Protein AF-A0AAN7V674-F1 (afdb_monomer_lite)

Organism: NCBI:txid417401

Sequence (111 aa):
MCHKKDKSAIAKLVCLTITLMNQKLLEYHEDFTLFSLFKYKTKADGPYVLQRGVSDIAKLGLITSYKGMEYTNFWSGTKTECDKVDGYFTTFPPFMEEKSSYNVYSSDVCK

Radius of gyration: 20.9 Å; chains: 1; bounding box: 50×24×58 Å

pLDDT: mean 88.22, std 7.51, range [56.25, 96.62]

Secondary structure (DSSP, 8-state):
---TT---HHHHHHHHHHHHTT-TTEEE-SS-EEE-TTTT--S----EEE--SSS-GGGTTEEEEETTBSB-SSSSSSS-TTTB--EESS---SS--TT----B--TTTT-

Foldseek 3Di:
DCAPPDPDPVSPVVNVVVVVVVDQQWDDDRHDIDGHPCNNVPDDFFDWDADCCPVHLQRHQWTCDTNPDQFAPPDPDDPDPLRGRTWHEPDGGPPDDPPDDTDYDDVSVPD

Structure (mmCIF, N/CA/C/O backbone):
data_AF-A0AAN7V674-F1
#
_entry.id   AF-A0AAN7V674-F1
#
loop_
_atom_site.group_PDB
_atom_site.id
_atom_site.type_symbol
_atom_site.label_atom_id
_atom_site.label_alt_id
_atom_site.label_comp_id
_atom_site.label_asym_id
_atom_site.label_entity_id
_atom_site.label_seq_id
_atom_site.pdbx_PDB_ins_code
_atom_site.Cartn_x
_atom_site.Cartn_y
_atom_site.Cartn_z
_atom_site.occupancy
_atom_site.B_iso_or_equiv
_atom_site.auth_seq_id
_atom_site.auth_comp_id
_atom_site.auth_asym_id
_atom_site.auth_atom_id
_atom_site.pdbx_PDB_model_num
ATOM 1 N N . MET A 1 1 ? -14.271 4.676 28.337 1.00 56.25 1 MET A N 1
ATOM 2 C CA . MET A 1 1 ? -15.353 5.355 27.583 1.00 56.25 1 MET A CA 1
ATOM 3 C C . MET A 1 1 ? -16.562 4.450 27.326 1.00 56.25 1 MET A C 1
ATOM 5 O O . MET A 1 1 ? -17.669 4.956 27.280 1.00 56.25 1 MET A O 1
ATOM 9 N N . CYS A 1 2 ? -16.380 3.127 27.243 1.00 68.44 2 CYS A N 1
ATOM 10 C CA . CYS A 1 2 ? -17.450 2.129 27.085 1.00 68.44 2 CYS A CA 1
ATOM 11 C C . CYS A 1 2 ? -17.693 1.283 28.351 1.00 68.44 2 CYS A C 1
ATOM 13 O O . CYS A 1 2 ? -17.957 0.089 28.269 1.00 68.44 2 CYS A O 1
ATOM 15 N N . HIS A 1 3 ? -17.533 1.864 29.540 1.00 67.06 3 HIS A N 1
ATOM 16 C CA . HIS A 1 3 ? -17.534 1.077 30.772 1.00 67.06 3 HIS A CA 1
ATOM 17 C C . HIS A 1 3 ? -18.963 0.684 31.181 1.00 67.06 3 HIS A C 1
ATOM 19 O O . HIS A 1 3 ? -19.843 1.536 31.287 1.00 67.06 3 HIS A O 1
ATOM 25 N N . LYS A 1 4 ? -19.194 -0.598 31.490 1.00 64.44 4 LYS A N 1
ATOM 26 C CA . LYS A 1 4 ? -20.525 -1.171 31.792 1.00 64.44 4 LYS A CA 1
ATOM 27 C C . LYS A 1 4 ? -21.248 -0.498 32.973 1.00 64.44 4 LYS A C 1
ATOM 29 O O . LYS A 1 4 ? -22.476 -0.462 33.016 1.00 64.44 4 LYS A O 1
ATOM 34 N N . LYS A 1 5 ? -20.483 0.051 33.928 1.00 68.81 5 LYS A N 1
ATOM 35 C CA . LYS A 1 5 ? -20.998 0.786 35.107 1.00 68.81 5 LYS A CA 1
ATOM 36 C C . LYS A 1 5 ? -21.437 2.225 34.815 1.00 68.81 5 LYS A C 1
ATOM 38 O O . LYS A 1 5 ? -21.997 2.865 35.705 1.00 68.81 5 LYS A O 1
ATOM 43 N N . ASP A 1 6 ? -21.193 2.736 33.612 1.00 69.44 6 ASP A N 1
ATOM 44 C CA . ASP A 1 6 ? -21.599 4.089 33.256 1.00 69.44 6 ASP A CA 1
ATOM 45 C C . ASP A 1 6 ? -23.121 4.147 33.040 1.00 69.44 6 ASP A C 1
ATOM 47 O O . ASP A 1 6 ? -23.698 3.422 32.222 1.00 69.44 6 ASP A O 1
ATOM 51 N N . LYS A 1 7 ? -23.799 4.982 33.833 1.00 77.38 7 LYS A N 1
ATOM 52 C CA . LYS A 1 7 ? -25.259 5.155 33.772 1.00 77.38 7 LYS A CA 1
ATOM 53 C C . LYS A 1 7 ? -25.673 6.244 32.784 1.00 77.38 7 LYS A 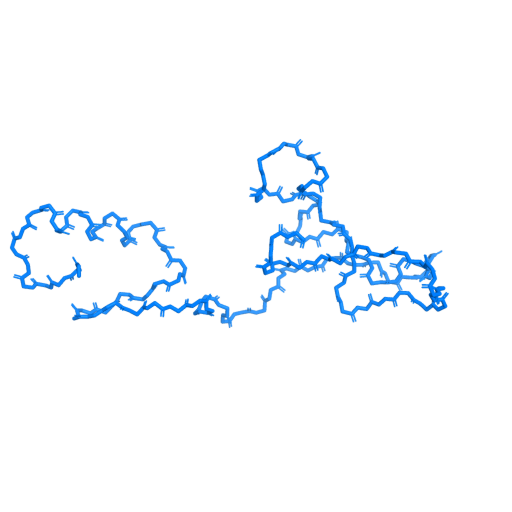C 1
ATOM 55 O O . LYS A 1 7 ? -26.863 6.370 32.506 1.00 77.38 7 LYS A O 1
ATOM 60 N N . SER A 1 8 ? -24.721 7.006 32.242 1.00 85.44 8 SER A N 1
ATOM 61 C CA . SER A 1 8 ? -25.004 8.065 31.279 1.00 85.44 8 SER A CA 1
ATOM 62 C C . SER A 1 8 ? -25.554 7.490 29.971 1.00 85.44 8 SER A C 1
ATOM 64 O O . SER A 1 8 ? -24.895 6.709 29.282 1.00 85.44 8 SER A O 1
ATOM 66 N N . ALA A 1 9 ? -26.769 7.903 29.601 1.00 84.75 9 ALA A N 1
ATOM 67 C CA . ALA A 1 9 ? -27.379 7.536 28.323 1.00 84.75 9 ALA A CA 1
ATOM 68 C C . ALA A 1 9 ? -26.542 8.032 27.129 1.00 84.75 9 ALA A C 1
ATOM 70 O O . ALA A 1 9 ? -26.413 7.327 26.130 1.00 84.75 9 ALA A O 1
ATOM 71 N N . ILE A 1 10 ? -25.909 9.203 27.267 1.00 84.94 10 ILE A N 1
ATOM 72 C CA . ILE A 1 10 ? -25.026 9.786 26.250 1.00 84.94 10 ILE A CA 1
ATOM 73 C C . ILE A 1 10 ? -23.777 8.917 26.075 1.00 84.94 10 ILE A C 1
ATOM 75 O O . ILE A 1 10 ? -23.414 8.590 24.948 1.00 84.94 10 ILE A O 1
ATOM 79 N N . ALA A 1 11 ? -23.152 8.481 27.174 1.00 82.81 11 ALA A N 1
ATOM 80 C CA . ALA A 1 11 ? -21.969 7.622 27.110 1.00 82.81 11 ALA A CA 1
ATOM 81 C C . ALA A 1 1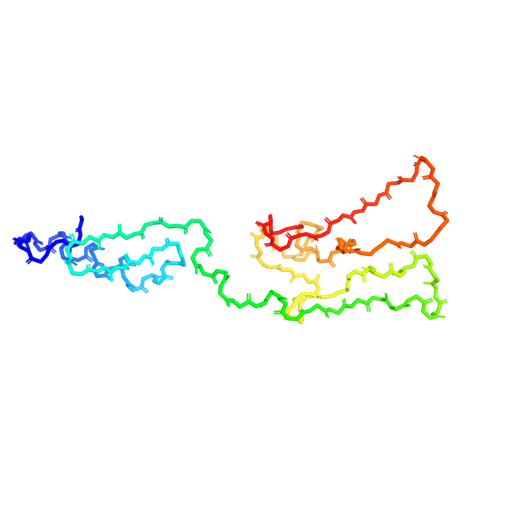1 ? -22.276 6.278 26.430 1.00 82.81 11 ALA A C 1
ATOM 83 O O . ALA A 1 11 ? -21.497 5.806 25.602 1.00 82.81 11 ALA A O 1
ATOM 84 N N . LYS A 1 12 ? -23.448 5.691 26.711 1.00 83.12 12 LYS A N 1
ATOM 85 C CA . LYS A 1 12 ? -23.908 4.460 26.050 1.00 83.12 12 LYS A CA 1
ATOM 86 C C . LYS A 1 12 ? -24.157 4.654 24.558 1.00 83.12 12 LYS A C 1
ATOM 88 O O . LYS A 1 12 ? -23.748 3.803 23.773 1.00 83.12 12 LYS A O 1
ATOM 93 N N . LEU A 1 13 ? -24.785 5.764 24.166 1.00 86.19 13 LEU A N 1
ATOM 94 C CA . LEU A 1 13 ? -25.035 6.077 22.759 1.00 86.19 13 LEU A CA 1
ATOM 95 C C . LEU A 1 13 ? -23.720 6.260 21.992 1.00 86.19 13 LEU A C 1
ATOM 97 O O . LEU A 1 13 ? -23.547 5.661 20.938 1.00 86.19 13 LEU A O 1
ATOM 101 N N . VAL A 1 14 ? -22.772 7.019 22.549 1.00 85.62 14 VAL A N 1
ATOM 102 C CA . VAL A 1 14 ? -21.438 7.215 21.959 1.00 85.62 14 VAL A CA 1
ATOM 103 C C . VAL A 1 14 ? -20.674 5.894 21.869 1.00 85.62 14 VAL A C 1
ATOM 105 O O . VAL A 1 14 ? -20.036 5.605 20.864 1.00 85.62 14 VAL A O 1
ATOM 108 N N . CYS A 1 15 ? -20.752 5.045 22.891 1.00 81.06 15 CYS A N 1
ATOM 109 C CA . CYS A 1 15 ? -20.117 3.736 22.830 1.00 81.06 15 CYS A CA 1
ATOM 110 C C . CYS A 1 15 ? -20.720 2.847 21.729 1.00 81.06 15 CYS A C 1
ATOM 112 O O . CYS A 1 15 ? -19.986 2.198 20.979 1.00 81.06 15 CYS A O 1
ATOM 114 N N . LEU A 1 16 ? -22.051 2.845 21.599 1.00 84.00 16 LEU A N 1
ATOM 115 C CA . LEU A 1 16 ? -22.756 2.103 20.558 1.00 84.00 16 LEU A CA 1
ATOM 116 C C . LEU A 1 16 ? -22.374 2.605 19.160 1.00 84.00 16 LEU A C 1
ATOM 118 O O . LEU A 1 16 ? -22.106 1.802 18.274 1.00 84.00 16 LEU A O 1
ATOM 122 N N . THR A 1 17 ? -22.296 3.921 18.946 1.00 86.31 17 THR A N 1
ATOM 123 C CA . THR A 1 17 ? -21.899 4.460 17.638 1.00 86.31 17 THR A CA 1
ATOM 124 C C . THR A 1 17 ? -20.462 4.085 17.290 1.00 86.31 17 THR A C 1
ATOM 126 O O . THR A 1 17 ? -20.215 3.607 16.187 1.00 86.31 17 THR A O 1
ATOM 129 N N . ILE A 1 18 ? -19.517 4.208 18.226 1.00 81.75 18 ILE A N 1
ATOM 130 C CA . ILE A 1 18 ? -18.103 3.878 17.980 1.00 81.75 18 ILE A CA 1
ATOM 131 C C . ILE A 1 18 ? -17.913 2.366 17.731 1.00 81.75 18 ILE A C 1
ATOM 133 O O . ILE A 1 18 ? -17.128 1.978 16.860 1.00 81.75 18 ILE A O 1
ATOM 137 N N . THR A 1 19 ? -18.664 1.503 18.423 1.00 79.56 19 THR A N 1
ATOM 138 C CA . THR A 1 19 ? -18.662 0.051 18.154 1.00 79.56 19 THR A CA 1
ATOM 139 C C . THR A 1 19 ? -19.285 -0.286 16.796 1.00 79.56 19 THR A C 1
ATOM 141 O O . THR A 1 19 ? -18.718 -1.095 16.061 1.00 79.56 19 THR A O 1
ATOM 144 N N . LEU A 1 20 ? -20.373 0.385 16.399 1.00 84.25 20 LEU A N 1
ATOM 145 C CA . LEU A 1 20 ? -20.991 0.226 15.075 1.00 84.25 20 LEU A CA 1
ATOM 146 C C . LEU A 1 20 ? -20.102 0.720 13.926 1.00 84.25 20 LEU A C 1
ATOM 148 O O . LEU A 1 20 ? -20.162 0.169 12.830 1.00 84.25 20 LEU A O 1
ATOM 152 N N . MET A 1 21 ? -19.243 1.714 14.162 1.00 83.25 21 MET A N 1
ATOM 153 C CA . MET A 1 21 ? -18.290 2.192 13.153 1.00 83.25 21 MET A CA 1
ATOM 154 C C . MET A 1 21 ? -17.190 1.168 12.813 1.00 83.25 21 MET A C 1
ATOM 156 O O . MET A 1 21 ? -16.451 1.394 11.858 1.00 83.25 21 MET A O 1
ATOM 160 N N . ASN A 1 22 ? -17.061 0.069 13.572 1.00 76.69 22 ASN A N 1
ATOM 161 C CA . ASN A 1 22 ? -16.108 -1.024 13.337 1.00 76.69 22 ASN A CA 1
ATOM 162 C C . ASN A 1 22 ? -14.673 -0.539 13.032 1.00 76.69 22 ASN A C 1
ATOM 164 O O . ASN A 1 22 ? -14.079 -0.830 11.989 1.00 76.69 22 ASN A O 1
ATOM 168 N N . GLN A 1 23 ? -14.124 0.254 13.952 1.00 83.75 23 GLN A N 1
ATOM 169 C CA . GLN A 1 23 ? -12.783 0.820 13.829 1.00 83.75 23 GLN A CA 1
ATOM 170 C C . GLN A 1 23 ? -11.709 -0.275 13.889 1.00 83.75 23 GLN A C 1
ATOM 172 O O . GLN A 1 23 ? -11.563 -0.966 14.895 1.00 83.75 23 GLN A O 1
ATOM 177 N N . LYS A 1 24 ? -10.893 -0.387 12.835 1.00 86.62 24 LYS A N 1
ATOM 178 C CA . LYS A 1 24 ? -9.864 -1.436 12.680 1.00 86.62 24 LYS A CA 1
ATOM 179 C C . LYS A 1 24 ? -8.753 -1.407 13.742 1.00 86.62 24 LYS A C 1
ATOM 181 O O . LYS A 1 24 ? -8.078 -2.412 13.948 1.00 86.62 24 LYS A O 1
ATOM 186 N N . LEU A 1 25 ? -8.543 -0.261 14.389 1.00 89.38 25 LEU A N 1
ATOM 187 C CA . LEU A 1 25 ? -7.459 -0.042 15.356 1.00 89.38 25 LEU A CA 1
ATOM 188 C C . LEU A 1 25 ? -7.869 -0.345 16.803 1.00 89.38 25 LEU A C 1
ATOM 190 O O . LEU A 1 25 ? -7.012 -0.347 17.686 1.00 89.38 25 LEU A O 1
ATOM 194 N N . LEU A 1 26 ? -9.164 -0.565 17.057 1.00 88.25 26 LEU A N 1
ATOM 195 C CA . LEU A 1 26 ? -9.707 -0.719 18.403 1.00 88.25 26 LEU A CA 1
ATOM 196 C C . LEU A 1 26 ? -10.158 -2.160 18.675 1.00 88.25 26 LEU A C 1
ATOM 198 O O . LEU A 1 26 ? -10.704 -2.856 17.820 1.00 88.25 26 LEU A O 1
ATOM 202 N N . GLU A 1 27 ? -9.928 -2.617 19.901 1.00 85.56 27 GLU A N 1
ATOM 203 C CA . GLU A 1 27 ? -10.572 -3.785 20.495 1.00 85.56 27 GLU A CA 1
ATOM 204 C C . GLU A 1 27 ? -11.428 -3.352 21.658 1.00 85.56 27 GLU A C 1
ATOM 206 O O . GLU A 1 27 ? -10.941 -2.675 22.563 1.00 85.56 27 GLU A O 1
ATOM 211 N N . TYR A 1 28 ? -12.678 -3.788 21.667 1.00 81.62 28 TYR A N 1
ATOM 212 C CA . TYR A 1 28 ? -13.559 -3.554 22.793 1.00 81.62 28 TYR A CA 1
ATOM 213 C C . TYR A 1 28 ? -13.587 -4.806 23.659 1.00 81.62 28 TYR A C 1
ATOM 215 O O . TYR A 1 28 ? -14.005 -5.868 23.205 1.00 81.62 28 TYR A O 1
ATOM 223 N N . HIS A 1 29 ? -13.156 -4.657 24.905 1.00 81.75 29 HIS A N 1
ATOM 224 C CA . HIS A 1 29 ? -13.408 -5.613 25.974 1.00 81.75 29 HIS A CA 1
ATOM 225 C C . HIS A 1 29 ? -14.429 -5.011 26.942 1.00 81.75 29 HIS A C 1
ATOM 227 O O . HIS A 1 29 ? -14.760 -3.827 26.855 1.00 81.75 29 HIS A O 1
ATOM 233 N N . GLU A 1 30 ? -14.941 -5.822 27.869 1.00 76.06 30 GLU A N 1
ATOM 234 C CA . GLU A 1 30 ? -15.983 -5.370 28.800 1.00 76.06 30 GLU A CA 1
ATOM 235 C C . GLU A 1 30 ? -15.533 -4.196 29.687 1.00 76.06 30 GLU A C 1
ATOM 237 O O . GLU A 1 30 ? -16.319 -3.280 29.942 1.00 76.06 30 GLU A O 1
ATOM 242 N N . ASP A 1 31 ? -14.265 -4.199 30.110 1.00 81.12 31 ASP A N 1
ATOM 243 C CA . ASP A 1 31 ? -13.733 -3.241 31.088 1.00 81.12 31 ASP A CA 1
ATOM 244 C C . ASP A 1 31 ? -12.735 -2.237 30.491 1.00 81.12 31 ASP A C 1
ATOM 246 O O . ASP A 1 31 ? -12.511 -1.161 31.051 1.00 81.12 31 ASP A O 1
ATOM 250 N N . PHE A 1 32 ? -12.142 -2.556 29.338 1.00 79.69 32 PHE A N 1
ATOM 251 C CA . PHE A 1 32 ? -11.123 -1.730 28.697 1.00 79.69 32 PHE A CA 1
ATOM 252 C C . PHE A 1 32 ? -11.223 -1.767 27.173 1.00 79.69 32 PHE A C 1
ATOM 254 O O . PHE A 1 32 ? -11.875 -2.616 26.569 1.00 79.69 32 PHE A O 1
ATOM 261 N N . THR A 1 33 ? -10.556 -0.812 26.539 1.00 84.31 33 THR A N 1
ATOM 262 C CA . THR A 1 33 ? -10.427 -0.748 25.086 1.00 84.31 33 THR A CA 1
ATOM 263 C C . THR A 1 33 ? -8.949 -0.806 24.755 1.00 84.31 33 THR A C 1
ATOM 265 O O . THR A 1 33 ? -8.178 -0.004 25.281 1.00 84.31 33 THR A O 1
ATOM 268 N N . LEU A 1 34 ? -8.551 -1.750 23.905 1.00 87.50 34 LEU A N 1
ATOM 269 C CA . LEU A 1 34 ? -7.189 -1.788 23.386 1.00 87.50 34 LEU A CA 1
ATOM 270 C C . LEU A 1 34 ? -7.120 -0.972 22.109 1.00 87.50 34 LEU A C 1
ATOM 272 O O . LEU A 1 34 ? -7.975 -1.091 21.234 1.00 87.50 34 LEU A O 1
ATOM 276 N N . PHE A 1 35 ? -6.069 -0.177 21.999 1.00 90.19 35 PHE A N 1
ATOM 277 C CA . PHE A 1 35 ? -5.690 0.491 20.769 1.00 90.19 35 PHE A CA 1
ATOM 278 C C . PHE A 1 35 ? -4.389 -0.124 20.264 1.00 90.19 35 PHE A C 1
ATOM 280 O O . PHE A 1 35 ? -3.436 -0.281 21.027 1.00 90.19 35 PHE A O 1
ATOM 287 N N . SER A 1 36 ? -4.342 -0.470 18.981 1.00 92.50 36 SER A N 1
ATOM 288 C CA . SER A 1 36 ? -3.119 -0.940 18.338 1.00 92.50 36 SER A CA 1
ATOM 289 C C . SER A 1 36 ? -3.102 -0.561 16.863 1.00 92.50 36 SER A C 1
ATOM 291 O O . SER A 1 36 ? -4.062 -0.796 16.127 1.00 92.50 36 SER A O 1
ATOM 293 N N . LEU A 1 37 ? -1.966 -0.006 16.431 1.00 91.69 37 LEU A N 1
ATOM 294 C CA . LEU A 1 37 ? -1.750 0.460 15.061 1.00 91.69 37 LEU A CA 1
ATOM 295 C C . LEU A 1 37 ? -1.834 -0.671 14.029 1.00 91.69 37 LEU A C 1
ATOM 297 O O . LEU A 1 37 ? -2.264 -0.442 12.903 1.00 91.69 37 LEU A O 1
ATOM 301 N N . PHE A 1 38 ? -1.466 -1.894 14.416 1.00 90.62 38 PHE A N 1
ATOM 302 C CA . PHE A 1 38 ? -1.332 -3.028 13.498 1.00 90.62 38 PHE A CA 1
ATOM 303 C C . PHE A 1 38 ? -2.253 -4.199 13.834 1.00 90.62 38 PHE A C 1
ATOM 305 O O . PHE A 1 38 ? -2.156 -5.252 13.213 1.00 90.62 38 PHE A O 1
ATOM 312 N N . LYS A 1 39 ? -3.194 -4.037 14.772 1.00 88.50 39 LYS A N 1
ATOM 313 C CA . LYS A 1 39 ? -4.090 -5.130 15.175 1.00 88.50 39 LYS A CA 1
ATOM 314 C C . LYS A 1 39 ? -4.840 -5.761 13.998 1.00 88.50 39 LYS A C 1
ATOM 316 O O . LYS A 1 39 ? -5.028 -6.970 13.968 1.00 88.50 39 LYS A O 1
ATOM 321 N N . TYR A 1 40 ? -5.282 -4.961 13.031 1.00 86.88 40 TYR A N 1
ATOM 322 C CA . TYR A 1 40 ? -6.030 -5.460 11.874 1.00 86.88 40 TYR A CA 1
ATOM 323 C C . TYR A 1 40 ? -5.157 -6.168 10.825 1.00 86.88 40 TYR A C 1
ATOM 325 O O . TYR A 1 40 ? -5.695 -6.752 9.884 1.00 86.88 40 TYR A O 1
ATOM 333 N N . LYS A 1 41 ? -3.826 -6.136 10.962 1.00 90.12 41 LYS A N 1
ATOM 334 C CA . LYS A 1 41 ? -2.868 -6.769 10.043 1.00 90.12 41 LYS A CA 1
ATOM 335 C C . LYS A 1 41 ? -2.636 -8.239 10.411 1.00 90.12 41 LYS A C 1
ATOM 337 O O . LYS A 1 41 ? -1.508 -8.688 10.563 1.00 90.12 41 LYS A O 1
ATOM 342 N N . THR A 1 42 ? -3.717 -9.003 10.560 1.00 88.75 42 THR A N 1
ATOM 343 C CA . THR A 1 42 ? -3.659 -10.453 10.842 1.00 88.75 42 THR A CA 1
ATOM 344 C C . THR A 1 42 ? -3.639 -11.315 9.583 1.00 88.75 42 THR A C 1
ATOM 346 O O . THR A 1 42 ? -3.425 -12.522 9.664 1.00 88.75 42 THR A O 1
ATOM 349 N N . LYS A 1 43 ? -3.883 -10.715 8.414 1.00 89.62 43 LYS A N 1
ATOM 350 C CA . LYS A 1 43 ? -3.911 -11.385 7.109 1.00 89.62 43 LYS A CA 1
ATOM 351 C C . LYS A 1 43 ? -2.905 -10.741 6.165 1.00 89.62 43 LYS A C 1
ATOM 353 O O . LYS A 1 43 ? -2.588 -9.561 6.313 1.00 89.62 43 LYS A O 1
ATOM 358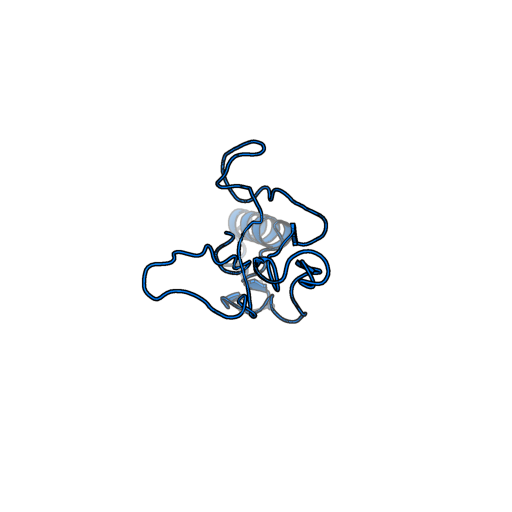 N N . ALA A 1 44 ? -2.460 -11.518 5.178 1.00 91.00 44 ALA A N 1
ATOM 359 C CA . ALA A 1 44 ? -1.661 -11.004 4.074 1.00 91.00 44 ALA A CA 1
ATOM 360 C C . ALA A 1 44 ? -2.412 -9.883 3.343 1.00 91.00 44 ALA A C 1
ATOM 362 O O . ALA A 1 44 ? -3.633 -9.951 3.165 1.00 91.00 44 ALA A O 1
ATOM 363 N N . ASP A 1 45 ? -1.675 -8.856 2.935 1.00 92.12 45 ASP A N 1
ATOM 364 C CA . ASP A 1 45 ? -2.234 -7.759 2.163 1.00 92.12 45 ASP A CA 1
ATOM 365 C C . ASP A 1 45 ? -2.249 -8.073 0.657 1.00 92.12 45 ASP A C 1
ATOM 367 O O . ASP A 1 45 ? -1.424 -8.838 0.159 1.00 92.12 45 ASP A O 1
ATOM 371 N N . GLY A 1 46 ? -3.217 -7.505 -0.063 1.00 92.75 46 GLY A N 1
ATOM 372 C CA . GLY A 1 46 ? -3.470 -7.793 -1.476 1.00 92.75 46 GLY A CA 1
ATOM 373 C C . GLY A 1 46 ? -4.865 -8.379 -1.736 1.00 92.75 46 GLY A C 1
ATOM 374 O O . GLY A 1 46 ? -5.762 -8.220 -0.899 1.00 92.75 46 GLY A O 1
ATOM 375 N N . PRO A 1 47 ? -5.083 -9.027 -2.897 1.00 95.06 47 PRO A N 1
ATOM 376 C CA . PRO A 1 47 ? -4.070 -9.466 -3.866 1.00 95.06 47 PRO A CA 1
ATOM 377 C C . PRO A 1 47 ? -3.444 -8.323 -4.680 1.00 95.06 47 PRO A C 1
ATOM 379 O O . PRO A 1 47 ? -4.076 -7.291 -4.890 1.00 95.06 47 PRO A O 1
ATOM 382 N N . TYR A 1 48 ? -2.221 -8.543 -5.161 1.00 95.19 48 TYR A N 1
ATOM 383 C CA . TYR A 1 48 ? -1.502 -7.652 -6.076 1.00 95.19 48 TYR A CA 1
ATOM 384 C C . TYR A 1 48 ? -1.379 -8.303 -7.454 1.00 95.19 48 TYR A C 1
ATOM 386 O O . TYR A 1 48 ? -1.138 -9.508 -7.549 1.00 95.19 48 TYR A O 1
ATOM 394 N N . VAL A 1 49 ? -1.497 -7.506 -8.517 1.00 95.44 49 VAL A N 1
ATOM 395 C CA . VAL A 1 49 ? -1.157 -7.925 -9.883 1.00 95.44 49 VAL A CA 1
ATOM 396 C C . VAL A 1 49 ? 0.054 -7.133 -10.339 1.00 95.44 49 VAL A C 1
ATOM 398 O O . VAL A 1 49 ? 0.036 -5.902 -10.328 1.00 95.44 49 VAL A O 1
ATOM 401 N N . LEU A 1 50 ? 1.099 -7.843 -10.751 1.00 94.94 50 LEU A N 1
ATOM 402 C CA . LEU A 1 50 ? 2.391 -7.265 -11.100 1.00 94.94 50 LEU A CA 1
ATOM 403 C C . LEU A 1 50 ? 2.904 -7.772 -12.445 1.00 94.94 50 LEU A C 1
ATOM 405 O O . LEU A 1 50 ? 2.597 -8.883 -12.888 1.00 94.94 50 LEU A O 1
ATOM 409 N N . GLN A 1 51 ? 3.701 -6.932 -13.091 1.00 95.44 51 GLN A N 1
ATOM 410 C CA . GLN A 1 51 ? 4.357 -7.234 -14.352 1.00 95.44 51 GLN A CA 1
ATOM 411 C C . GLN A 1 51 ? 5.513 -8.214 -14.125 1.00 95.44 51 GLN A C 1
ATOM 413 O O . GLN A 1 51 ? 6.420 -7.977 -13.328 1.00 95.44 51 GLN A O 1
ATOM 4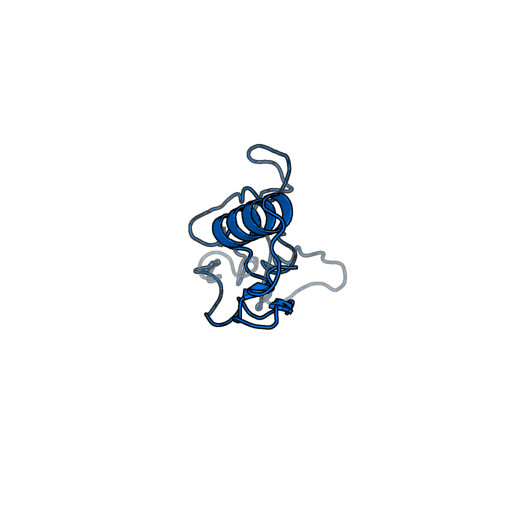18 N N . ARG A 1 52 ? 5.503 -9.330 -14.861 1.00 95.06 52 ARG A N 1
ATOM 419 C CA . ARG A 1 52 ? 6.512 -10.404 -14.741 1.00 95.06 52 ARG A CA 1
ATOM 420 C C . ARG A 1 52 ? 7.798 -10.148 -15.533 1.00 95.06 52 ARG A C 1
ATOM 422 O O . ARG A 1 52 ? 8.692 -10.980 -15.506 1.00 95.06 52 ARG A O 1
ATOM 429 N N . GLY A 1 53 ? 7.864 -9.060 -16.298 1.00 94.88 53 GLY A N 1
ATOM 430 C CA . GLY A 1 53 ? 9.035 -8.723 -17.111 1.00 94.88 53 GLY A CA 1
ATOM 431 C C . GLY A 1 53 ? 9.245 -9.572 -18.375 1.00 94.88 53 GLY A C 1
ATOM 432 O O . GLY A 1 53 ? 10.267 -9.423 -19.030 1.00 94.88 53 GLY A O 1
ATOM 433 N N . VAL A 1 54 ? 8.300 -10.451 -18.744 1.00 96.62 54 VAL A N 1
ATOM 434 C CA . VAL A 1 54 ? 8.444 -11.367 -19.901 1.00 96.62 54 VAL A CA 1
ATOM 435 C C . VAL A 1 54 ? 8.517 -10.613 -21.232 1.00 96.62 54 VAL A C 1
ATOM 437 O O . VAL A 1 54 ? 9.315 -10.965 -22.093 1.00 96.62 54 VAL A O 1
ATOM 440 N N . SER A 1 55 ? 7.677 -9.592 -21.411 1.00 95.62 55 SER A N 1
ATOM 441 C CA . SER A 1 55 ? 7.658 -8.764 -22.625 1.00 95.62 55 SER A CA 1
ATOM 442 C C . SER A 1 55 ? 8.619 -7.579 -22.558 1.00 95.62 55 SER A C 1
ATOM 444 O O . SER A 1 55 ? 9.040 -7.072 -23.589 1.00 95.62 55 SER A O 1
ATOM 446 N N . ASP A 1 56 ? 8.905 -7.103 -21.348 1.00 95.19 56 ASP A N 1
ATOM 447 C CA . ASP A 1 56 ? 9.732 -5.930 -21.085 1.00 95.19 56 ASP A CA 1
ATOM 448 C C . ASP A 1 56 ? 10.337 -6.059 -19.686 1.00 95.19 56 ASP A C 1
ATOM 450 O O . ASP A 1 56 ? 9.647 -5.884 -18.676 1.00 95.19 56 ASP A O 1
ATOM 454 N N . ILE A 1 57 ? 11.627 -6.392 -19.631 1.00 94.75 57 ILE A N 1
ATOM 455 C CA . ILE A 1 57 ? 12.342 -6.633 -18.376 1.00 94.75 57 ILE A CA 1
ATOM 456 C C . ILE A 1 57 ? 12.418 -5.377 -17.497 1.00 94.75 57 ILE A C 1
ATOM 458 O O . ILE A 1 57 ? 12.478 -5.499 -16.274 1.00 94.75 57 ILE A O 1
ATOM 462 N N . ALA A 1 58 ? 12.324 -4.180 -18.088 1.00 92.44 58 ALA A N 1
ATOM 463 C CA . ALA A 1 58 ? 12.342 -2.918 -17.354 1.00 92.44 58 ALA A CA 1
ATOM 464 C C . ALA A 1 58 ? 11.077 -2.701 -16.507 1.00 92.44 58 ALA A C 1
ATOM 466 O O . ALA A 1 58 ? 11.072 -1.850 -15.626 1.00 92.44 58 ALA A O 1
ATOM 467 N N . LYS A 1 59 ? 10.010 -3.481 -16.738 1.00 93.38 59 LYS A N 1
ATOM 468 C CA . LYS A 1 59 ? 8.759 -3.428 -15.963 1.00 93.38 59 LYS A CA 1
ATOM 469 C C . LYS A 1 59 ? 8.656 -4.516 -14.899 1.00 93.38 59 LYS A C 1
ATOM 471 O O . LYS A 1 59 ? 7.610 -4.641 -14.269 1.00 93.38 59 LYS A O 1
ATOM 476 N N . LEU A 1 60 ? 9.682 -5.346 -14.709 1.00 94.88 60 LEU A N 1
ATOM 477 C CA . LEU A 1 60 ? 9.648 -6.432 -13.728 1.00 94.88 60 LEU A CA 1
ATOM 478 C C . LEU A 1 60 ? 9.306 -5.908 -12.324 1.00 94.88 60 LEU A C 1
ATOM 480 O O . LEU A 1 60 ? 10.011 -5.065 -11.782 1.00 94.88 60 LEU A O 1
ATOM 484 N N . GLY A 1 61 ? 8.246 -6.449 -11.721 1.00 93.81 61 GLY A N 1
ATOM 485 C CA . GLY A 1 61 ? 7.816 -6.092 -10.367 1.00 93.81 61 GLY A CA 1
ATOM 486 C C . GLY A 1 61 ? 6.936 -4.843 -10.278 1.00 93.81 61 GLY A C 1
ATOM 487 O O . GLY A 1 61 ? 6.477 -4.527 -9.182 1.00 93.81 61 GLY A O 1
ATOM 488 N N . LEU A 1 62 ? 6.658 -4.166 -11.399 1.00 95.12 62 LEU A N 1
ATOM 489 C CA . LEU A 1 62 ? 5.750 -3.021 -11.435 1.00 95.12 62 LEU A CA 1
ATOM 490 C C . LEU A 1 62 ? 4.318 -3.481 -11.136 1.00 95.12 62 LEU A C 1
ATOM 492 O O . LEU A 1 62 ? 3.799 -4.378 -11.812 1.00 95.12 62 LEU A O 1
ATOM 496 N N . ILE A 1 63 ? 3.676 -2.875 -10.139 1.00 96.12 63 ILE A N 1
ATOM 497 C CA . ILE A 1 63 ? 2.284 -3.163 -9.797 1.00 96.12 63 ILE A CA 1
ATOM 498 C C . ILE A 1 63 ? 1.366 -2.518 -10.836 1.00 96.12 63 ILE A C 1
ATOM 500 O O . ILE A 1 63 ? 1.589 -1.406 -11.296 1.00 96.12 63 ILE A O 1
ATOM 504 N N . THR A 1 64 ? 0.317 -3.246 -11.200 1.00 94.62 64 THR A N 1
ATOM 505 C CA . THR A 1 64 ? -0.744 -2.780 -12.107 1.00 94.62 64 THR A CA 1
ATOM 506 C C . THR A 1 64 ? -2.089 -2.673 -11.406 1.00 94.62 64 THR A C 1
ATOM 508 O O . THR A 1 64 ? -2.909 -1.844 -11.778 1.00 94.62 64 THR A O 1
ATOM 511 N N . SER A 1 65 ? -2.332 -3.494 -10.378 1.00 95.62 65 SER A N 1
ATOM 512 C CA . SER A 1 65 ? -3.511 -3.339 -9.533 1.00 95.62 65 SER A CA 1
ATOM 513 C C . SER A 1 65 ? -3.304 -3.885 -8.126 1.00 95.62 65 SER A C 1
ATOM 515 O O . SER A 1 65 ? -2.528 -4.817 -7.889 1.00 95.62 65 SER A O 1
ATOM 517 N N . TYR A 1 66 ? -4.064 -3.308 -7.201 1.00 95.81 66 TYR A N 1
ATOM 518 C CA . TYR A 1 66 ? -4.164 -3.709 -5.808 1.00 95.81 66 TYR A CA 1
ATOM 519 C C . TYR A 1 66 ? -5.628 -3.996 -5.479 1.00 95.81 66 TYR A C 1
ATOM 521 O O . TYR A 1 66 ? -6.499 -3.156 -5.690 1.00 95.81 66 TYR A O 1
ATOM 529 N N . LYS A 1 67 ? -5.925 -5.207 -4.993 1.00 95.75 67 LYS A N 1
ATOM 530 C CA . LYS A 1 67 ? -7.295 -5.683 -4.718 1.00 95.75 67 LYS A CA 1
ATOM 531 C C . LYS A 1 67 ? -8.238 -5.520 -5.920 1.00 95.75 67 LYS A C 1
ATOM 533 O O . LYS A 1 67 ? -9.417 -5.226 -5.756 1.00 95.75 67 LYS A O 1
ATOM 538 N N . GLY A 1 68 ? -7.703 -5.716 -7.128 1.00 96.31 68 GLY A N 1
ATOM 539 C CA . GLY A 1 68 ? -8.434 -5.556 -8.390 1.00 96.31 68 GLY A CA 1
ATOM 540 C C . GLY A 1 68 ? -8.667 -4.103 -8.816 1.00 96.31 68 GLY A C 1
ATOM 541 O O . GLY A 1 68 ? -9.396 -3.872 -9.775 1.00 96.31 68 GLY A O 1
ATOM 542 N N . MET A 1 69 ? -8.068 -3.128 -8.126 1.00 95.38 69 MET A N 1
ATOM 543 C CA . MET A 1 69 ? -8.180 -1.704 -8.438 1.00 95.38 69 MET A CA 1
ATOM 544 C C . MET A 1 69 ? -6.879 -1.180 -9.049 1.00 95.38 69 MET A C 1
ATOM 546 O O . MET A 1 69 ? -5.811 -1.341 -8.462 1.00 95.38 69 MET A O 1
ATOM 550 N N . GLU A 1 70 ? -6.978 -0.518 -10.200 1.00 95.69 70 GLU A N 1
ATOM 551 C CA . GLU A 1 70 ? -5.883 0.274 -10.792 1.00 95.69 70 GLU A CA 1
ATOM 552 C C . GLU A 1 70 ? -5.816 1.688 -10.187 1.00 95.69 70 GLU A C 1
ATOM 554 O O . GLU A 1 70 ? -4.777 2.338 -10.203 1.00 95.69 70 GLU A O 1
ATOM 559 N N . TYR A 1 71 ? -6.934 2.151 -9.621 1.00 95.25 71 TYR A N 1
ATOM 560 C CA . TYR A 1 71 ? -7.062 3.417 -8.906 1.00 95.25 71 TYR A CA 1
ATOM 561 C C . TYR A 1 71 ? -7.812 3.163 -7.596 1.00 95.25 71 TYR A C 1
ATOM 563 O O . TYR A 1 71 ? -8.932 2.649 -7.609 1.00 95.25 71 TYR A O 1
ATOM 571 N N . THR A 1 72 ? -7.188 3.492 -6.470 1.00 94.44 72 THR A N 1
ATOM 572 C CA . THR A 1 72 ? -7.787 3.422 -5.134 1.00 94.44 72 THR A CA 1
ATOM 573 C C . THR A 1 72 ? -8.753 4.582 -4.896 1.00 94.44 72 THR A C 1
ATOM 575 O O . THR A 1 72 ? -8.895 5.485 -5.714 1.00 94.44 72 THR A O 1
ATOM 578 N N . ASN A 1 73 ? -9.443 4.554 -3.762 1.00 92.44 73 ASN A N 1
ATOM 579 C CA . ASN A 1 73 ? -10.343 5.614 -3.312 1.00 92.44 73 ASN A CA 1
ATOM 580 C C . ASN A 1 73 ? -9.863 6.257 -2.001 1.00 92.44 73 ASN A C 1
ATOM 582 O O . ASN A 1 73 ? -10.675 6.748 -1.216 1.00 92.44 73 ASN A O 1
ATOM 586 N N . PHE A 1 74 ? -8.558 6.186 -1.724 1.00 91.31 74 PHE A N 1
ATOM 587 C CA . PHE A 1 74 ? -7.980 6.700 -0.483 1.00 91.31 74 PHE A CA 1
ATOM 588 C C . PHE A 1 74 ? -7.805 8.218 -0.495 1.00 91.31 74 PHE A C 1
ATOM 590 O O . PHE A 1 74 ? -7.881 8.845 0.562 1.00 91.31 74 PHE A O 1
ATOM 597 N N . TRP A 1 75 ? -7.580 8.804 -1.670 1.00 91.38 75 TRP A N 1
ATOM 598 C CA . TRP A 1 75 ? -7.290 10.221 -1.823 1.00 91.38 75 TRP A CA 1
ATOM 599 C C . TRP A 1 75 ? -8.496 10.974 -2.382 1.00 91.38 75 TRP A C 1
ATOM 601 O O . TRP A 1 75 ? -9.413 10.409 -2.976 1.00 91.38 75 TRP A O 1
ATOM 611 N N . SER A 1 76 ? -8.527 12.284 -2.143 1.00 85.00 76 SER A N 1
ATOM 612 C CA . SER A 1 76 ? -9.574 13.151 -2.675 1.00 85.00 76 SER A CA 1
ATOM 613 C C . SER A 1 76 ? -9.337 13.382 -4.167 1.00 85.00 76 SER A C 1
ATOM 615 O O . SER A 1 76 ? -8.526 14.223 -4.553 1.00 85.00 76 SER A O 1
ATOM 617 N N . GLY A 1 77 ? -10.044 12.627 -4.996 1.00 73.88 77 GLY A N 1
ATOM 618 C CA . GLY A 1 77 ? -9.952 12.683 -6.447 1.00 73.88 77 GLY A CA 1
ATOM 619 C C . GLY A 1 77 ? -10.790 11.575 -7.076 1.00 73.88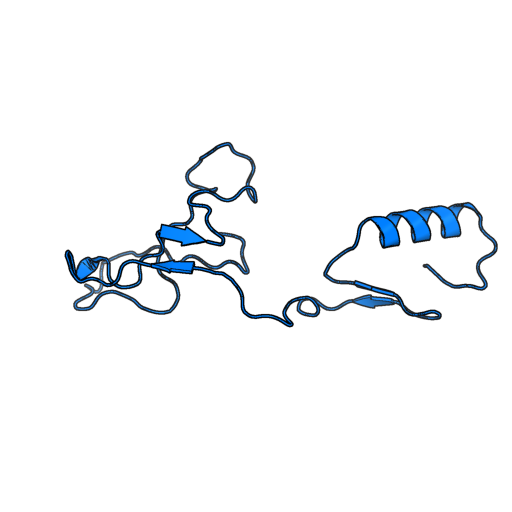 77 GLY A C 1
ATOM 620 O O . GLY A 1 77 ? -11.206 10.635 -6.407 1.00 73.88 77 GLY A O 1
ATOM 621 N N . THR A 1 78 ? -11.112 11.691 -8.362 1.00 79.75 78 THR A N 1
ATOM 622 C CA . THR A 1 78 ? -11.633 10.555 -9.133 1.00 79.75 78 THR A CA 1
ATOM 623 C C . THR A 1 78 ? -10.625 10.247 -10.220 1.00 79.75 78 THR A C 1
ATOM 625 O O . THR A 1 78 ? -10.504 11.016 -11.171 1.00 79.75 78 THR A O 1
ATOM 628 N N . LYS A 1 79 ? -9.908 9.127 -10.069 1.00 83.50 79 LYS A N 1
ATOM 629 C CA . LYS A 1 79 ? -8.883 8.659 -11.018 1.00 83.50 79 LYS A CA 1
ATOM 630 C C . LYS A 1 79 ? -7.772 9.689 -11.254 1.00 83.50 79 LYS A C 1
ATOM 632 O O . LYS A 1 79 ? -7.393 9.966 -12.390 1.00 83.50 79 LYS A O 1
ATOM 637 N N . THR A 1 80 ? -7.268 10.275 -10.172 1.00 89.88 80 THR A N 1
ATOM 638 C CA . THR A 1 80 ? -6.097 11.159 -10.207 1.00 89.88 80 THR A CA 1
ATOM 639 C C . THR A 1 80 ? -4.800 10.363 -10.057 1.00 89.88 80 THR A C 1
ATOM 641 O O . THR A 1 80 ? -4.818 9.182 -9.711 1.00 89.88 80 THR A O 1
ATOM 644 N N . GLU A 1 81 ? -3.653 11.016 -10.254 1.00 89.50 81 GLU A N 1
ATOM 645 C CA . GLU A 1 81 ? -2.341 10.401 -10.001 1.00 89.50 81 GLU A CA 1
ATOM 646 C C . GLU A 1 81 ? -2.135 10.029 -8.524 1.00 89.50 81 GLU A C 1
ATOM 648 O O . GLU A 1 81 ? -1.364 9.132 -8.204 1.00 89.50 81 GLU A O 1
ATOM 653 N N . CYS A 1 82 ? -2.845 10.678 -7.596 1.00 90.19 82 CYS A N 1
ATOM 654 C CA . CYS A 1 82 ? -2.826 10.276 -6.191 1.00 90.19 82 CYS A CA 1
ATOM 655 C C . CYS A 1 82 ? -3.558 8.955 -5.953 1.00 90.19 82 CYS A C 1
ATOM 657 O O . CYS A 1 82 ? -3.175 8.214 -5.058 1.00 90.19 82 CYS A O 1
ATOM 659 N N . ASP A 1 83 ? -4.578 8.660 -6.756 1.00 93.31 83 ASP A N 1
ATOM 660 C CA . ASP A 1 83 ? -5.383 7.447 -6.622 1.00 93.31 83 ASP A CA 1
ATOM 661 C C . ASP A 1 83 ? -4.715 6.238 -7.280 1.00 93.31 83 ASP A C 1
ATOM 663 O O . ASP A 1 83 ? -5.006 5.098 -6.915 1.00 93.31 83 ASP A O 1
ATOM 667 N N . LYS A 1 84 ? -3.853 6.4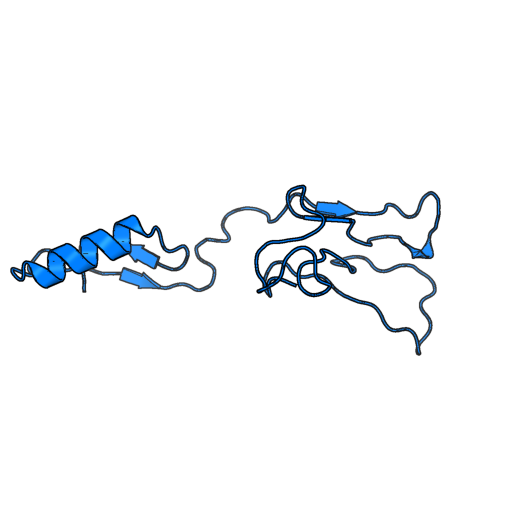83 -8.269 1.00 94.00 84 LYS A N 1
ATOM 668 C CA . LYS A 1 84 ? -3.258 5.457 -9.119 1.00 94.00 84 LYS A CA 1
ATOM 669 C C . LYS A 1 84 ? -2.414 4.473 -8.306 1.00 94.00 84 LYS A C 1
ATOM 671 O O . LYS A 1 84 ? -1.555 4.864 -7.522 1.00 94.00 84 LYS A O 1
ATOM 676 N N . VAL A 1 85 ? -2.646 3.185 -8.535 1.00 94.25 85 VAL A N 1
ATOM 677 C CA . VAL A 1 85 ? -1.790 2.101 -8.050 1.00 94.25 85 VAL A CA 1
ATOM 678 C C . VAL A 1 85 ? -0.657 1.935 -9.056 1.00 94.25 85 VAL A C 1
ATOM 680 O O . VAL A 1 85 ? -0.817 1.254 -10.067 1.00 94.25 85 VAL A O 1
ATOM 683 N N . ASP A 1 86 ? 0.466 2.603 -8.805 1.00 91.31 86 ASP A N 1
ATOM 684 C CA . ASP A 1 86 ? 1.630 2.585 -9.691 1.00 91.31 86 ASP A CA 1
ATOM 685 C C . ASP A 1 86 ? 2.929 2.611 -8.885 1.00 91.31 86 ASP A C 1
ATOM 687 O O . ASP A 1 86 ? 3.038 3.299 -7.871 1.00 91.31 86 ASP A O 1
ATOM 691 N N . GLY A 1 87 ? 3.918 1.856 -9.350 1.00 93.56 87 GLY A N 1
ATOM 692 C CA . GLY A 1 87 ? 5.207 1.697 -8.691 1.00 93.56 87 GLY A CA 1
ATOM 693 C C . GLY A 1 87 ? 5.561 0.253 -8.346 1.00 93.56 87 GLY A C 1
ATOM 694 O O . GLY A 1 87 ? 4.808 -0.698 -8.571 1.00 93.56 87 GLY A O 1
ATOM 695 N N . TYR A 1 88 ? 6.771 0.097 -7.825 1.00 93.69 88 TYR A N 1
ATOM 696 C CA . TYR A 1 88 ? 7.343 -1.177 -7.400 1.00 93.69 88 TYR A CA 1
ATOM 697 C C . TYR A 1 88 ? 7.015 -1.455 -5.932 1.00 93.69 88 TYR A C 1
ATOM 699 O O . TYR A 1 88 ? 6.683 -0.541 -5.183 1.00 93.69 88 TYR A O 1
ATOM 707 N N . PHE A 1 89 ? 7.118 -2.714 -5.508 1.00 85.75 89 PHE A N 1
ATOM 708 C CA . PHE A 1 89 ? 6.905 -3.099 -4.107 1.00 85.75 89 PHE A CA 1
ATOM 709 C C . PHE A 1 89 ? 8.149 -3.752 -3.507 1.00 85.75 89 PHE A C 1
ATOM 711 O O . PHE A 1 89 ? 8.918 -3.108 -2.804 1.00 85.75 89 PHE A O 1
ATOM 718 N N . THR A 1 90 ? 8.381 -5.026 -3.817 1.00 85.56 90 THR A N 1
ATOM 719 C CA . THR A 1 90 ? 9.502 -5.815 -3.269 1.00 85.56 90 THR A CA 1
ATOM 720 C C . THR A 1 90 ? 10.585 -6.122 -4.293 1.00 85.56 90 THR A C 1
ATOM 722 O O . THR A 1 90 ? 11.637 -6.650 -3.943 1.00 85.56 90 THR A O 1
ATOM 725 N N . THR A 1 91 ? 10.320 -5.862 -5.570 1.00 89.69 91 THR A N 1
ATOM 726 C CA . THR A 1 91 ? 11.194 -6.242 -6.678 1.00 89.69 91 THR A CA 1
ATOM 727 C C . THR A 1 91 ? 11.322 -5.069 -7.626 1.00 89.69 91 THR A C 1
ATOM 729 O O . THR A 1 91 ? 10.321 -4.448 -7.974 1.00 89.69 91 THR A O 1
ATOM 732 N N . PHE A 1 92 ? 12.555 -4.805 -8.035 1.00 91.31 92 PHE A N 1
ATOM 733 C CA . PHE A 1 92 ? 12.915 -3.760 -8.977 1.00 91.31 92 PHE A CA 1
ATOM 734 C C . PHE A 1 92 ? 13.475 -4.393 -10.256 1.00 91.31 92 PHE A C 1
ATOM 736 O O . PHE A 1 92 ? 13.982 -5.522 -10.204 1.00 91.31 92 PHE A O 1
ATOM 743 N N . PRO A 1 93 ? 13.400 -3.694 -11.398 1.00 93.31 93 PRO A N 1
ATOM 744 C CA . PRO A 1 93 ? 13.989 -4.178 -12.635 1.00 93.31 93 PRO A CA 1
ATOM 745 C C . PRO A 1 93 ? 15.520 -4.281 -12.518 1.00 93.31 93 PRO A C 1
ATOM 747 O O . PRO A 1 93 ? 16.140 -3.567 -11.727 1.00 93.31 93 PRO A O 1
ATOM 750 N N . PRO A 1 94 ? 16.163 -5.177 -13.284 1.00 92.50 94 PRO A N 1
ATOM 751 C CA . PRO A 1 94 ? 17.618 -5.244 -13.353 1.00 92.50 94 PRO A CA 1
ATOM 752 C C . PRO A 1 94 ? 18.194 -4.049 -14.128 1.00 92.50 94 PRO A C 1
ATOM 754 O O . PRO A 1 94 ? 17.484 -3.375 -14.870 1.00 92.50 94 PRO A O 1
ATOM 757 N N . PHE A 1 95 ? 19.508 -3.836 -13.999 1.00 91.31 95 PHE A N 1
ATOM 758 C CA . PHE A 1 95 ? 20.264 -2.808 -14.737 1.00 91.31 95 PHE A CA 1
ATOM 759 C C . PHE A 1 95 ? 19.804 -1.362 -14.476 1.00 91.31 95 PHE A C 1
ATOM 761 O O . PHE A 1 95 ? 19.852 -0.522 -15.370 1.00 91.31 95 PHE A O 1
ATOM 768 N N . MET A 1 96 ? 19.373 -1.063 -13.246 1.00 86.69 96 MET A N 1
ATOM 769 C CA . MET A 1 96 ? 19.021 0.304 -12.854 1.00 86.69 96 MET A CA 1
ATOM 770 C C . MET A 1 96 ? 20.244 1.228 -12.878 1.00 86.69 96 MET A C 1
ATOM 772 O O . MET A 1 96 ? 21.316 0.874 -12.386 1.00 86.69 96 MET A O 1
ATOM 776 N N . GLU A 1 97 ? 20.061 2.431 -13.415 1.00 90.50 97 GLU A N 1
ATOM 777 C CA . GLU A 1 97 ? 21.088 3.473 -13.451 1.00 90.50 97 GLU A CA 1
ATOM 778 C C . GLU A 1 97 ? 21.111 4.280 -12.145 1.00 90.50 97 GLU A C 1
ATOM 780 O O . GLU A 1 97 ? 20.061 4.565 -11.572 1.00 90.50 97 GLU A O 1
ATOM 785 N N . GLU A 1 98 ? 22.278 4.753 -11.702 1.00 88.56 98 GLU A N 1
ATOM 786 C CA . GLU A 1 98 ? 22.399 5.549 -10.462 1.00 88.56 98 GLU A CA 1
ATOM 787 C C . GLU A 1 98 ? 21.522 6.813 -10.444 1.00 88.56 98 GLU A C 1
ATOM 789 O O . GLU A 1 98 ? 21.118 7.277 -9.381 1.00 88.56 98 GLU A O 1
ATOM 794 N N . LYS A 1 99 ? 21.220 7.380 -11.618 1.00 90.00 99 LYS A N 1
ATOM 795 C CA . LYS A 1 99 ? 20.417 8.605 -11.762 1.00 90.00 99 LYS A CA 1
ATOM 796 C C . LYS A 1 99 ? 18.934 8.347 -12.036 1.00 90.00 99 LYS A C 1
ATOM 798 O O . LYS A 1 99 ? 18.192 9.298 -12.274 1.00 90.00 99 LYS A O 1
ATOM 803 N N . SER A 1 100 ? 18.505 7.088 -12.043 1.00 87.06 100 SER A N 1
ATOM 804 C CA . SER A 1 100 ? 17.111 6.737 -12.311 1.00 87.06 100 SER A CA 1
ATOM 805 C C . SER A 1 100 ? 16.228 6.939 -11.075 1.00 87.06 100 SER A C 1
ATOM 807 O O . SER A 1 100 ? 16.653 6.710 -9.943 1.00 87.06 100 SER A O 1
ATOM 809 N N . SER A 1 101 ? 14.995 7.403 -11.288 1.00 88.31 101 SER A N 1
ATOM 810 C CA . SER A 1 101 ? 13.974 7.526 -10.248 1.00 88.31 101 SER A CA 1
ATOM 811 C C . SER A 1 101 ? 12.874 6.495 -10.470 1.00 88.31 101 SER A C 1
ATOM 813 O O . SER A 1 101 ? 12.465 6.231 -11.601 1.00 88.31 101 SER A O 1
ATOM 815 N N . TYR A 1 102 ? 12.379 5.919 -9.376 1.00 88.44 102 TYR A N 1
ATOM 816 C CA . TYR A 1 102 ? 11.308 4.932 -9.411 1.00 88.44 102 TYR A CA 1
ATOM 817 C C . TYR A 1 102 ? 10.268 5.249 -8.351 1.00 88.44 102 TYR A C 1
ATOM 819 O O . TYR A 1 102 ? 10.600 5.644 -7.233 1.00 88.44 102 TYR A O 1
ATOM 827 N N . ASN A 1 103 ? 9.010 5.025 -8.708 1.00 91.31 103 ASN A N 1
ATOM 828 C CA . ASN A 1 103 ? 7.907 5.091 -7.767 1.00 91.31 103 ASN A CA 1
ATOM 829 C C . ASN A 1 103 ? 7.810 3.761 -7.018 1.00 91.31 103 ASN A C 1
ATOM 831 O O . ASN A 1 103 ? 7.985 2.692 -7.607 1.00 91.31 103 ASN A O 1
ATOM 835 N N . VAL A 1 104 ? 7.518 3.830 -5.724 1.00 93.44 104 VAL A N 1
ATOM 836 C CA . VAL A 1 104 ? 7.245 2.667 -4.879 1.00 93.44 104 VAL A CA 1
ATOM 837 C C . VAL A 1 104 ? 5.824 2.808 -4.369 1.00 93.44 104 VAL A C 1
ATOM 839 O O . VAL A 1 104 ? 5.468 3.873 -3.874 1.00 93.44 104 VAL A O 1
ATOM 842 N N . TYR A 1 105 ? 5.049 1.735 -4.483 1.00 94.06 105 TYR A N 1
ATOM 843 C CA . TYR A 1 105 ? 3.692 1.667 -3.960 1.00 94.06 105 TYR A CA 1
ATOM 844 C C . TYR A 1 105 ? 3.695 0.927 -2.626 1.00 94.06 105 TYR A C 1
ATOM 846 O O . TYR A 1 105 ? 4.224 -0.183 -2.525 1.00 94.06 105 TYR A O 1
ATOM 854 N N . SER A 1 106 ? 3.067 1.500 -1.603 1.00 93.56 106 SER A N 1
ATOM 855 C CA . SER A 1 106 ? 2.856 0.844 -0.317 1.00 93.56 106 SER A CA 1
ATOM 856 C C . SER A 1 106 ? 1.427 1.042 0.179 1.00 93.56 106 SER A C 1
ATOM 858 O O . SER A 1 106 ? 0.977 2.135 0.525 1.00 93.56 106 SER A O 1
ATOM 860 N N . SER A 1 107 ? 0.715 -0.075 0.335 1.00 92.38 107 SER A N 1
ATOM 861 C CA . SER A 1 107 ? -0.628 -0.083 0.923 1.00 92.38 107 SER A CA 1
ATOM 862 C C . SER A 1 107 ? -0.685 0.498 2.336 1.00 92.38 107 SER A C 1
ATOM 864 O O . SER A 1 107 ? -1.758 0.879 2.794 1.00 92.38 107 SER A O 1
ATOM 866 N N . ASP A 1 108 ? 0.441 0.516 3.056 1.00 91.44 108 ASP A N 1
ATOM 867 C CA . ASP A 1 108 ? 0.498 0.990 4.442 1.00 91.44 108 ASP A CA 1
ATOM 868 C C . ASP A 1 108 ? 0.444 2.517 4.535 1.00 91.44 108 ASP A C 1
ATOM 870 O O . ASP A 1 108 ? -0.053 3.045 5.529 1.00 91.44 108 ASP A O 1
ATOM 874 N N . VAL A 1 109 ? 0.900 3.216 3.491 1.00 92.44 109 VAL A N 1
ATOM 875 C CA . VAL A 1 109 ? 0.792 4.681 3.359 1.00 92.44 109 VAL A CA 1
ATOM 876 C C . VAL A 1 109 ? -0.318 5.095 2.391 1.00 92.44 109 VAL A C 1
ATOM 878 O O . VAL A 1 109 ? -0.471 6.278 2.094 1.00 92.44 109 VAL A O 1
ATOM 881 N N . CYS A 1 110 ? -1.109 4.124 1.923 1.00 91.62 110 CYS A N 1
ATOM 882 C CA . CYS A 1 110 ? -2.203 4.313 0.976 1.00 91.62 110 CYS A CA 1
ATOM 883 C C . CYS A 1 110 ? -1.765 4.898 -0.383 1.00 91.62 110 CYS A C 1
ATOM 885 O O . CYS A 1 110 ? -2.605 5.482 -1.069 1.00 91.62 110 CYS A O 1
ATOM 887 N N . LYS A 1 111 ? -0.489 4.772 -0.775 1.00 91.06 111 LYS A N 1
ATOM 888 C CA . LYS A 1 111 ? 0.061 5.293 -2.035 1.00 91.06 111 LYS A CA 1
ATOM 889 C C . LYS A 1 111 ? 1.350 4.584 -2.429 1.00 91.06 111 LYS A C 1
ATOM 891 O O . LYS A 1 111 ? 2.063 4.106 -1.521 1.00 91.06 111 LYS A O 1
#

InterPro domains:
  IPR002159 CD36 family [PF01130] (21-111)
  IPR002159 CD36 family [PTHR11923] (19-111)